Protein 5U5C (pdb70)

Solvent-accessible surface area: 10759 Å² total; per-residue (Å²): 119,47,40,64,6,50,106,69,0,37,66,4,72,64,0,41,71,3,46,114,43,2,38,66,58,102,196,102,58,76,34,0,95,124,27,4,67,42,0,88,44,8,64,36,1,98,135,26,10,58,52,37,117,177,122,56,53,50,5,61,118,55,0,40,65,3,72,71,0,40,61,4,52,116,51,0,30,67,50,85,174,106,49,68,28,0,99,115,29,7,68,43,0,111,42,7,70,39,0,96,108,36,10,65,19,44,139,161,114,145,67,52,26,135,116,72,91,56,52,15,146,61,87,52,61,17,129,112,58,92,43,75,63,169,184,183,74,72,49,69,106,127,109,18,74,61,68,80,128,10,63,58,70,94,124,117,17,58,68,101,138,164

Radius of gyration: 19.48 Å; Cα contacts (8 Å, |Δi|>4): 99; chains: 6; bounding box: 34×37×58 Å

Structure (mmCIF, N/CA/C/O backbone):
data_5U5C
#
_entry.id   5U5C
#
_cell.length_a   114.297
_cell.length_b   38.642
_cell.length_c   44.198
_cell.angle_alpha   90.00
_cell.angle_beta   90.00
_cell.angle_gamma   90.00
#
_symmetry.space_group_name_H-M   'P 21 21 2'
#
loop_
_entity.id
_entity.type
_entity.pdbx_description
1 polymer 'Designed tetrameric coiled coil peptide with one terpyridine side chain'
2 non-polymer 'COPPER (II) ION'
3 non-polymer HEXANE-1,6-DIOL
4 water water
#
loop_
_atom_site.group_PDB
_atom_site.id
_atom_site.type_symbol
_atom_site.label_atom_id
_atom_site.label_alt_id
_atom_site.label_comp_id
_atom_site.label_asym_id
_atom_site.label_entity_id
_atom_site.label_seq_id
_atom_site.pdbx_PDB_ins_code
_atom_site.Cartn_x
_atom_site.Cartn_y
_atom_site.Cartn_z
_atom_site.occupancy
_atom_site.B_iso_or_equiv
_atom_site.auth_seq_id
_atom_site.auth_comp_id
_atom_site.auth_asym_id
_atom_site.auth_atom_id
_atom_site.pdbx_PDB_model_num
ATOM 4 N N . GLU A 1 2 ? 126.906 36.540 -13.266 1.00 37.42 1 GLU A N 1
ATOM 5 C CA . GLU A 1 2 ? 127.713 35.997 -12.178 1.00 37.35 1 GLU A CA 1
ATOM 6 C C . GLU A 1 2 ? 128.188 37.093 -11.233 1.00 36.46 1 GLU A C 1
ATOM 7 O O . GLU A 1 2 ? 128.120 36.941 -10.014 1.00 34.73 1 GLU A O 1
ATOM 13 N N . LEU A 1 3 ? 128.676 38.198 -11.803 1.00 35.88 2 LEU A N 1
ATOM 14 C CA . LEU A 1 3 ? 129.126 39.312 -10.975 1.00 35.87 2 LEU A CA 1
ATOM 15 C C . LEU A 1 3 ? 127.968 39.909 -10.188 1.00 36.59 2 LEU A C 1
ATOM 16 O O . LEU A 1 3 ? 128.132 40.300 -9.026 1.00 35.99 2 LEU A O 1
ATOM 21 N N . ALA A 1 4 ? 126.786 39.987 -10.806 1.00 34.74 3 ALA A N 1
ATOM 22 C CA . ALA A 1 4 ? 125.616 40.485 -10.092 1.00 40.06 3 ALA A CA 1
ATOM 23 C C . ALA A 1 4 ? 125.222 39.545 -8.961 1.00 40.14 3 ALA A C 1
ATOM 24 O O . ALA A 1 4 ? 124.796 39.997 -7.892 1.00 34.82 3 ALA A O 1
ATOM 26 N N . ALA A 1 5 ? 125.366 38.233 -9.172 1.00 37.07 4 ALA A N 1
ATOM 27 C CA . ALA A 1 5 ? 125.058 37.279 -8.111 1.00 38.60 4 ALA A CA 1
ATOM 28 C C . ALA A 1 5 ? 126.078 37.365 -6.983 1.00 37.71 4 ALA A C 1
ATOM 29 O O . ALA A 1 5 ? 125.724 37.224 -5.807 1.00 36.72 4 ALA A O 1
ATOM 31 N N . ILE A 1 6 ? 127.350 37.586 -7.324 1.00 36.82 5 ILE A N 1
ATOM 32 C CA . ILE A 1 6 ? 128.374 37.774 -6.301 1.00 32.44 5 ILE A CA 1
ATOM 33 C C . ILE A 1 6 ? 128.082 39.032 -5.494 1.00 36.64 5 ILE A C 1
ATOM 34 O O . ILE A 1 6 ? 128.306 39.078 -4.277 1.00 30.75 5 ILE A O 1
ATOM 39 N N . LYS A 1 7 ? 127.559 40.067 -6.157 1.00 35.56 6 LYS A N 1
ATOM 40 C CA . LYS A 1 7 ? 127.229 41.310 -5.467 1.00 38.01 6 LYS A CA 1
ATOM 41 C C . LYS A 1 7 ? 126.144 41.095 -4.420 1.00 35.02 6 LYS A C 1
ATOM 42 O O . LYS A 1 7 ? 126.244 41.611 -3.300 1.00 34.57 6 LYS A O 1
ATOM 48 N N . GLU A 1 8 ? 125.096 40.338 -4.763 1.00 37.23 7 GLU A N 1
ATOM 49 C CA A GLU A 1 8 ? 124.032 40.080 -3.798 0.40 40.20 7 GLU A CA 1
ATOM 50 C CA B GLU A 1 8 ? 124.132 40.080 -3.798 0.60 40.02 7 GLU A CA 1
ATOM 51 C C . GLU A 1 8 ? 124.559 39.313 -2.592 1.00 36.83 7 GLU A C 1
ATOM 52 O O . GLU A 1 8 ? 124.156 39.578 -1.453 1.00 37.01 7 GLU A O 1
ATOM 63 N N . GLU A 1 9 ? 125.464 38.359 -2.822 1.00 35.45 8 GLU A N 1
ATOM 64 C CA . GLU A 1 9 ? 126.003 37.574 -1.717 1.00 37.33 8 GLU A CA 1
ATOM 65 C C . GLU A 1 9 ? 126.913 38.417 -0.833 1.00 34.53 8 GLU A C 1
ATOM 66 O O . GLU A 1 9 ? 126.914 38.260 0.393 1.00 32.15 8 GLU A O 1
ATOM 72 N N . LEU A 1 10 ? 127.695 39.316 -1.435 1.00 30.65 9 LEU A N 1
ATOM 73 C CA . LEU A 1 10 ? 128.514 40.227 -0.641 1.00 32.92 9 LEU A CA 1
ATOM 74 C C . LEU A 1 10 ? 127.647 41.187 0.164 1.00 32.60 9 LEU A C 1
ATOM 75 O O . LEU A 1 10 ? 127.973 41.514 1.311 1.00 32.38 9 LEU A O 1
ATOM 80 N N . ALA A 1 11 ? 126.539 41.649 -0.421 1.00 31.67 10 ALA A N 1
ATOM 81 C CA . ALA A 1 11 ? 125.630 42.528 0.307 1.00 33.11 10 ALA A CA 1
ATOM 82 C C . ALA A 1 11 ? 125.011 41.811 1.500 1.00 34.99 10 ALA A C 1
ATOM 83 O O . ALA A 1 11 ? 124.797 42.417 2.556 1.00 28.38 10 ALA A O 1
ATOM 85 N N . ALA A 1 12 ? 124.716 40.517 1.351 1.00 33.37 11 ALA A N 1
ATOM 86 C CA . ALA A 1 12 ? 124.194 39.748 2.476 1.00 31.51 11 ALA A CA 1
ATOM 87 C C . ALA A 1 12 ? 125.265 39.540 3.540 1.00 33.28 11 ALA A C 1
ATOM 88 O O . ALA A 1 12 ? 124.973 39.583 4.741 1.00 31.83 11 ALA A O 1
ATOM 90 N N . ILE A 1 13 ? 126.509 39.307 3.116 1.00 33.40 12 ILE A N 1
ATOM 91 C CA . ILE A 1 13 ? 127.613 39.175 4.063 1.00 32.75 12 ILE A CA 1
ATOM 92 C C . ILE A 1 13 ? 127.817 40.482 4.821 1.00 33.56 12 ILE A C 1
ATOM 93 O O . ILE A 1 13 ? 128.106 40.483 6.024 1.00 29.52 12 ILE A O 1
ATOM 98 N N . LYS A 1 14 ? 127.662 41.609 4.132 1.00 31.37 13 LYS A N 1
ATOM 99 C CA . LYS A 1 14 ? 127.777 42.925 4.752 1.00 32.46 13 LYS A CA 1
ATOM 100 C C . LYS A 1 14 ? 126.732 43.109 5.846 1.00 33.04 13 LYS A C 1
ATOM 101 O O . LYS A 1 14 ? 127.040 43.579 6.941 1.00 33.08 13 LYS A O 1
ATOM 134 N N . GLU A 1 16 ? 125.268 40.761 7.362 1.00 32.03 15 GLU A N 1
ATOM 135 C CA . GLU A 1 16 ? 125.585 39.766 8.377 1.00 37.97 15 GLU A CA 1
ATOM 136 C C . GLU A 1 16 ? 126.567 40.351 9.385 1.00 35.41 15 GLU A C 1
ATOM 137 O O . GLU A 1 16 ? 126.406 40.193 10.595 1.00 35.34 15 GLU A O 1
ATOM 143 N N . LEU A 1 17 ? 127.589 41.035 8.866 1.00 32.95 16 LEU A N 1
ATOM 144 C CA . LEU A 1 17 ? 128.582 41.665 9.729 1.00 34.45 16 LEU A CA 1
ATOM 145 C C . LEU A 1 17 ? 127.990 42.823 10.519 1.00 36.62 16 LEU A C 1
ATOM 146 O O . LEU A 1 17 ? 128.391 43.058 11.664 1.00 32.12 16 LEU A O 1
ATOM 151 N N . ALA A 1 18 ? 127.046 43.559 9.926 1.00 35.13 17 ALA A N 1
ATOM 152 C CA . ALA A 1 18 ? 126.404 44.656 10.642 1.00 38.50 17 ALA A CA 1
ATOM 153 C C . ALA A 1 18 ? 125.626 44.146 11.848 1.00 38.44 17 ALA A C 1
ATOM 154 O O . ALA A 1 18 ? 125.658 44.759 12.921 1.00 37.83 17 ALA A O 1
ATOM 156 N N . ALA A 1 19 ? 124.924 43.021 11.693 1.00 33.81 18 ALA A N 1
ATOM 157 C CA . ALA A 1 19 ? 124.206 42.440 12.823 1.00 38.61 18 ALA A CA 1
ATOM 158 C C . ALA A 1 19 ? 125.173 41.899 13.869 1.00 38.09 18 ALA A C 1
ATOM 159 O O . ALA A 1 19 ? 124.916 42.002 15.074 1.00 40.06 18 ALA A O 1
ATOM 161 N N . ILE A 1 20 ? 126.289 41.315 13.424 1.00 34.66 19 ILE A N 1
ATOM 162 C CA . ILE A 1 20 ? 127.299 40.817 14.354 1.00 35.95 19 ILE A CA 1
ATOM 163 C C . ILE A 1 20 ? 127.896 41.966 15.156 1.00 39.54 19 ILE A C 1
ATOM 164 O O . ILE A 1 20 ? 128.115 41.852 16.369 1.00 38.32 19 ILE A O 1
ATOM 169 N N . LYS A 1 21 ? 128.159 43.095 14.494 1.00 36.15 20 LYS A N 1
ATOM 170 C CA . LYS A 1 21 ? 128.728 44.246 15.187 1.00 39.15 20 LYS A CA 1
ATOM 171 C C . LYS A 1 21 ? 127.770 44.787 16.240 1.00 40.47 20 LYS A C 1
ATOM 172 O O . LYS A 1 21 ? 128.180 45.090 17.367 1.00 40.16 20 LYS A O 1
ATOM 178 N N . GLN A 1 22 ? 126.486 44.912 15.893 1.00 39.81 21 GLN A N 1
ATOM 179 C CA . GLN A 1 22 ? 125.522 45.464 16.838 1.00 41.20 21 GLN A CA 1
ATOM 180 C C . GLN A 1 22 ? 125.310 44.539 18.028 1.00 42.85 21 GLN A C 1
ATOM 181 O O . GLN A 1 22 ? 125.033 45.011 19.136 1.00 38.89 21 GLN A O 1
ATOM 187 N N . GLU A 1 23 ? 125.440 43.225 17.825 1.00 39.96 22 GLU A N 1
ATOM 188 C CA . GLU A 1 23 ? 125.279 42.295 18.937 1.00 43.54 22 GLU A CA 1
ATOM 189 C C . GLU A 1 23 ? 126.444 42.398 19.915 1.00 41.34 22 GLU A C 1
ATOM 190 O O . GLU A 1 23 ? 126.239 42.381 21.134 1.00 42.08 22 GLU A O 1
ATOM 196 N N . LEU A 1 24 ? 127.672 42.507 19.400 1.00 40.00 23 LEU A N 1
ATOM 197 C CA . LEU A 1 24 ? 128.824 42.702 20.276 1.00 42.09 23 LEU A CA 1
ATOM 198 C C . LEU A 1 24 ? 128.699 43.991 21.076 1.00 42.43 23 LEU A C 1
ATOM 199 O O . LEU A 1 24 ? 129.093 44.044 22.247 1.00 42.48 23 LEU A O 1
ATOM 204 N N . ALA A 1 25 ? 128.158 45.043 20.459 1.00 40.33 24 ALA A N 1
ATOM 205 C CA . ALA A 1 25 ? 127.933 46.286 21.187 1.00 43.27 24 ALA A CA 1
ATOM 206 C C . ALA A 1 25 ? 126.897 46.102 22.288 1.00 41.99 24 ALA A C 1
ATOM 207 O O . ALA A 1 25 ? 127.052 46.636 23.391 1.00 42.33 24 ALA A O 1
ATOM 209 N N . ALA A 1 26 ? 125.838 45.337 22.011 1.00 40.02 25 ALA A N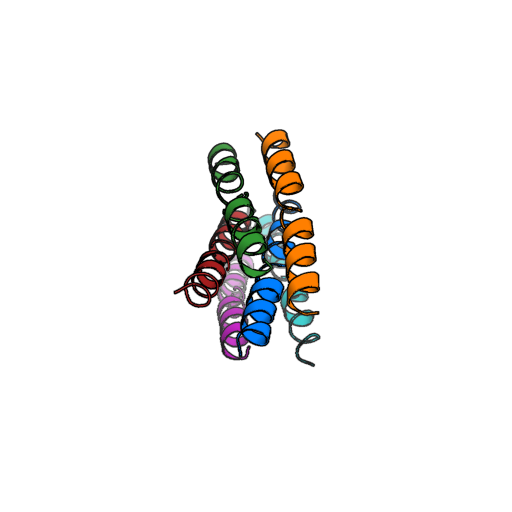 1
ATOM 210 C CA . ALA A 1 26 ? 124.815 45.100 23.023 1.00 41.54 25 ALA A CA 1
ATOM 211 C C . ALA A 1 26 ? 125.341 44.232 24.160 1.00 42.83 25 ALA A C 1
ATOM 212 O O . ALA A 1 26 ? 125.011 44.467 25.329 1.00 38.09 25 ALA A O 1
ATOM 214 N N . ILE A 1 27 ? 126.160 43.228 23.839 1.00 42.28 26 ILE A N 1
ATOM 215 C CA . ILE A 1 27 ? 126.728 42.375 24.878 1.00 42.77 26 ILE A CA 1
ATOM 216 C C . ILE A 1 27 ? 127.667 43.168 25.771 1.00 41.56 26 ILE A C 1
ATOM 217 O O . ILE A 1 27 ? 127.637 43.038 27.001 1.00 41.69 26 ILE A O 1
ATOM 222 N N . LYS A 1 28 ? 128.525 43.991 25.171 1.00 42.62 27 LYS A N 1
ATOM 223 C CA . LYS A 1 28 ? 129.494 44.747 25.955 1.00 45.23 27 LYS A CA 1
ATOM 224 C C . LYS A 1 28 ? 128.810 45.777 26.847 1.00 44.21 27 LYS A C 1
ATOM 225 O O . LYS A 1 28 ? 129.192 45.953 28.010 1.00 45.12 27 LYS A O 1
ATOM 231 N N . GLN A 1 29 ? 127.820 46.49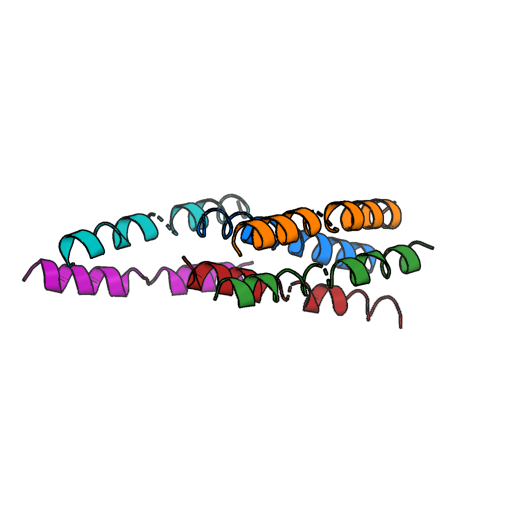2 26.314 1.00 44.64 28 GLN A N 1
ATOM 232 C CA A GLN A 1 29 ? 127.091 47.491 27.093 0.54 44.83 28 GLN A CA 1
ATOM 233 C CA B GLN A 1 29 ? 127.093 47.488 27.097 0.46 45.06 28 GLN A CA 1
ATOM 234 C C . GLN A 1 29 ? 126.264 46.820 28.186 1.00 45.34 28 GLN A C 1
ATOM 235 O O . GLN A 1 29 ? 126.100 47.365 29.278 1.00 45.88 28 GLN A O 1
ATOM 250 N N . GLU B 1 2 ? 139.261 31.666 -12.053 1.00 50.28 1 GLU B N 1
ATOM 251 C CA . GLU B 1 2 ? 139.160 32.714 -11.045 1.00 48.68 1 GLU B CA 1
ATOM 252 C C . GLU B 1 2 ? 137.755 32.775 -10.455 1.00 44.06 1 GLU B C 1
ATOM 253 O O . GLU B 1 2 ? 137.585 33.009 -9.259 1.00 43.61 1 GLU B O 1
ATOM 259 N N . LEU B 1 3 ? 136.750 32.561 -11.307 1.00 44.11 2 LEU B N 1
ATOM 260 C CA . LEU B 1 3 ? 135.365 32.631 -10.850 1.00 42.35 2 LEU B CA 1
ATOM 261 C C . LEU B 1 3 ? 135.046 31.507 -9.873 1.00 42.16 2 LEU B C 1
ATOM 262 O O . LEU B 1 3 ? 134.361 31.729 -8.867 1.00 39.42 2 LEU B O 1
ATOM 267 N N . ALA B 1 4 ? 135.530 30.294 -10.150 1.00 40.47 3 ALA B N 1
ATOM 268 C CA . ALA B 1 4 ? 135.286 29.178 -9.242 1.00 39.94 3 ALA B CA 1
ATOM 269 C C . ALA B 1 4 ? 136.013 29.376 -7.918 1.00 38.89 3 ALA B C 1
ATOM 270 O O . ALA B 1 4 ? 135.485 29.030 -6.855 1.00 34.72 3 ALA B O 1
ATOM 272 N N . ALA B 1 5 ? 137.226 29.934 -7.962 1.00 39.68 4 ALA B N 1
ATOM 273 C CA . ALA B 1 5 ? 137.961 30.197 -6.730 1.00 37.37 4 ALA B CA 1
ATOM 274 C C . ALA B 1 5 ? 137.312 31.308 -5.917 1.00 37.46 4 ALA B C 1
ATOM 275 O O . ALA B 1 5 ? 137.391 31.297 -4.683 1.00 37.30 4 ALA B O 1
ATOM 277 N N . ILE B 1 6 ? 136.671 32.270 -6.583 1.00 36.34 5 ILE B N 1
ATOM 278 C CA . ILE B 1 6 ? 135.950 33.316 -5.866 1.00 34.75 5 ILE B CA 1
ATOM 279 C C . ILE B 1 6 ? 134.770 32.725 -5.106 1.00 36.24 5 ILE B C 1
ATOM 280 O O . ILE B 1 6 ? 134.542 33.051 -3.934 1.00 31.20 5 ILE B O 1
ATOM 285 N N . LYS B 1 7 ? 134.007 31.840 -5.754 1.00 32.48 6 LYS B N 1
ATOM 286 C CA . LYS B 1 7 ? 132.895 31.184 -5.074 1.00 36.59 6 LYS B CA 1
ATOM 287 C C . LYS B 1 7 ? 133.381 30.285 -3.945 1.00 35.44 6 LYS B C 1
ATOM 288 O O . LYS B 1 7 ? 132.675 30.114 -2.945 1.00 35.53 6 LYS B O 1
ATOM 294 N N . GLU B 1 8 ? 134.577 29.706 -4.084 1.00 34.54 7 GLU B N 1
ATOM 295 C CA . GLU B 1 8 ? 135.158 28.935 -2.990 1.00 38.64 7 GLU B CA 1
ATOM 296 C C . GLU B 1 8 ? 135.467 29.827 -1.795 1.00 37.72 7 GLU B C 1
ATOM 297 O O . GLU B 1 8 ? 135.233 29.441 -0.644 1.00 34.15 7 GLU B O 1
ATOM 303 N N . GLU B 1 9 ? 135.998 31.027 -2.049 1.00 34.48 8 GLU B N 1
ATOM 304 C CA . GLU B 1 9 ? 136.276 31.956 -0.960 1.00 34.89 8 GLU B CA 1
ATOM 305 C C . GLU B 1 9 ? 134.987 32.451 -0.317 1.00 33.55 8 GLU B C 1
ATOM 306 O O . GLU B 1 9 ? 134.941 32.680 0.896 1.00 33.57 8 GLU B O 1
ATOM 312 N N . LEU B 1 10 ? 133.930 32.623 -1.115 1.00 31.77 9 LEU B N 1
ATOM 313 C CA . LEU B 1 10 ? 132.646 33.037 -0.560 1.00 32.77 9 LEU B CA 1
ATOM 314 C C . LEU B 1 10 ? 132.084 31.970 0.370 1.00 32.99 9 LEU B C 1
ATOM 315 O O . LEU B 1 10 ? 131.675 32.268 1.497 1.00 34.31 9 LEU B O 1
ATOM 320 N N . ALA B 1 11 ? 132.066 30.713 -0.084 1.00 31.86 10 ALA B N 1
ATOM 321 C CA . ALA B 1 11 ? 131.525 29.633 0.738 1.00 32.76 10 ALA B CA 1
ATOM 322 C C . ALA B 1 11 ? 132.286 29.500 2.051 1.00 35.38 10 ALA B C 1
ATOM 323 O O . ALA B 1 11 ? 131.695 29.183 3.090 1.00 35.31 10 ALA B O 1
ATOM 325 N N . ALA B 1 12 ? 133.598 29.741 2.026 1.00 34.28 11 ALA B N 1
ATOM 326 C CA . ALA B 1 12 ? 134.374 29.708 3.260 1.00 32.81 11 ALA B CA 1
ATOM 327 C C . ALA B 1 12 ? 134.036 30.885 4.165 1.00 32.37 11 ALA B C 1
ATOM 328 O O . ALA B 1 12 ? 134.163 30.780 5.390 1.00 30.33 11 ALA B O 1
ATOM 330 N N . ILE B 1 13 ? 133.606 32.008 3.585 1.00 32.97 12 ILE B N 1
ATOM 331 C CA . ILE B 1 13 ? 133.184 33.148 4.392 1.00 32.57 12 ILE B CA 1
ATOM 332 C C . ILE B 1 13 ? 131.878 32.837 5.111 1.00 30.03 12 ILE B C 1
ATOM 333 O O . ILE B 1 13 ? 131.694 33.205 6.278 1.00 31.44 12 ILE B O 1
ATOM 338 N N . LYS B 1 14 ? 130.959 32.149 4.438 1.00 33.92 13 LYS B N 1
ATOM 339 C CA . LYS B 1 14 ? 129.700 31.729 5.049 1.00 35.20 13 LYS B CA 1
ATOM 340 C C . LYS B 1 14 ? 129.954 30.824 6.250 1.00 32.20 13 LYS B C 1
ATOM 341 O O . LYS B 1 14 ? 129.253 30.903 7.258 1.00 32.26 13 LYS B O 1
ATOM 374 N N . GLU B 1 16 ? 132.680 30.762 8.213 1.00 32.13 15 GLU B N 1
ATOM 375 C CA . GLU B 1 16 ? 133.209 31.572 9.302 1.00 34.18 15 GLU B CA 1
ATOM 376 C C . GLU B 1 16 ? 132.102 32.408 9.933 1.00 31.61 15 GLU B C 1
ATOM 377 O O . GLU B 1 16 ? 132.050 32.563 11.152 1.00 32.43 15 GLU B O 1
ATOM 383 N N . LEU B 1 17 ? 131.214 32.945 9.091 1.00 30.19 16 LEU B N 1
ATOM 384 C CA . LEU B 1 17 ? 130.094 33.729 9.603 1.00 30.06 16 LEU B CA 1
ATOM 385 C C . LEU B 1 17 ? 129.170 32.877 10.464 1.00 34.34 16 LEU B C 1
ATOM 386 O O . LEU B 1 17 ? 128.706 33.323 11.520 1.00 31.67 16 LEU B O 1
ATOM 391 N N . ALA B 1 18 ? 128.888 31.646 10.027 1.00 30.63 17 ALA B N 1
ATOM 392 C CA . ALA B 1 18 ? 128.047 30.758 10.822 1.00 32.81 17 ALA B CA 1
ATOM 393 C C . ALA B 1 18 ? 128.727 30.381 12.131 1.00 34.37 17 ALA B C 1
ATOM 394 O O . ALA B 1 18 ? 128.067 30.259 13.169 1.00 33.77 17 ALA B O 1
ATOM 396 N N . ALA B 1 19 ? 130.049 30.195 12.103 1.00 28.90 18 ALA B N 1
ATOM 397 C CA . ALA B 1 19 ? 130.775 29.890 13.330 1.00 35.80 18 ALA B CA 1
ATOM 398 C C . ALA B 1 19 ? 130.851 31.099 14.252 1.00 35.02 18 ALA B C 1
ATOM 399 O O . ALA B 1 19 ? 130.852 30.942 15.479 1.00 37.22 18 ALA B O 1
ATOM 401 N N . ILE B 1 20 ? 130.914 32.307 13.688 1.00 32.24 19 ILE B N 1
ATOM 402 C CA . ILE B 1 20 ? 130.967 33.509 14.513 1.00 32.41 19 ILE B CA 1
ATOM 403 C C . ILE B 1 20 ? 129.647 33.715 15.246 1.00 34.29 19 ILE B C 1
ATOM 404 O O . ILE B 1 20 ? 129.630 34.039 16.440 1.00 37.01 19 ILE B O 1
ATOM 409 N N . LYS B 1 21 ? 128.522 33.522 14.552 1.00 29.29 20 LYS B N 1
ATOM 410 C CA . LYS B 1 21 ? 127.226 33.653 15.210 1.00 37.04 20 LYS B CA 1
ATOM 411 C C . LYS B 1 21 ? 127.023 32.579 16.270 1.00 36.68 20 LYS B C 1
ATOM 412 O O . LYS B 1 21 ? 126.340 32.822 17.272 1.00 32.45 20 LYS B O 1
ATOM 418 N N . GLN B 1 22 ? 127.598 31.391 16.071 1.00 35.36 21 GLN B N 1
ATOM 419 C CA . GLN B 1 22 ? 127.521 30.359 17.099 1.00 37.56 21 GLN B CA 1
ATOM 420 C C . GLN B 1 22 ? 128.306 30.766 18.339 1.00 37.32 21 GLN B C 1
ATOM 421 O O . GLN B 1 22 ? 127.894 30.470 19.467 1.00 41.29 21 GLN B O 1
ATOM 427 N N . GLU B 1 23 ? 129.436 31.452 18.151 1.00 36.14 22 GLU B N 1
ATOM 428 C CA . GLU B 1 23 ? 130.173 31.988 19.291 1.00 38.32 22 GLU B CA 1
ATOM 429 C C . GLU B 1 23 ? 129.403 33.120 19.958 1.00 36.31 22 GLU B C 1
ATOM 430 O O . GLU B 1 23 ? 129.412 33.244 21.188 1.00 37.01 22 GLU B O 1
ATOM 436 N N . LEU B 1 24 ? 128.729 33.956 19.163 1.00 35.39 23 LEU B N 1
ATOM 437 C CA . LEU B 1 24 ? 127.980 35.077 19.724 1.00 35.78 23 LEU B CA 1
ATOM 438 C C . LEU B 1 24 ? 126.799 34.598 20.557 1.00 36.89 23 LEU B C 1
ATOM 439 O O . LEU B 1 24 ? 126.511 35.165 21.618 1.00 35.10 23 LEU B O 1
ATOM 444 N N . ALA B 1 25 ? 126.096 33.564 20.088 1.00 36.21 24 ALA B N 1
ATOM 445 C CA . ALA B 1 25 ? 124.950 33.053 20.831 1.00 36.90 24 ALA B CA 1
ATOM 446 C C . ALA B 1 25 ? 125.375 32.493 22.183 1.00 37.32 24 ALA B C 1
ATOM 447 O O . ALA B 1 25 ? 124.667 32.658 23.182 1.00 39.28 24 ALA B O 1
ATOM 449 N N . ALA B 1 26 ? 126.533 31.833 22.233 1.00 36.29 25 ALA B N 1
ATOM 450 C CA . ALA B 1 26 ? 127.016 31.291 23.499 1.00 38.24 25 ALA B CA 1
ATOM 451 C C . ALA B 1 26 ? 127.455 32.402 24.445 1.00 38.95 25 ALA B C 1
ATOM 452 O O . ALA B 1 26 ? 127.258 32.302 25.661 1.00 39.86 25 ALA B O 1
ATOM 454 N N . ILE B 1 27 ? 128.052 33.468 23.907 1.00 35.42 26 ILE B N 1
ATOM 455 C CA . ILE B 1 27 ? 128.454 34.594 24.745 1.00 40.22 26 ILE B CA 1
ATOM 456 C C . ILE B 1 27 ? 127.229 35.343 25.255 1.00 39.08 26 ILE B C 1
ATOM 457 O O . ILE B 1 27 ? 127.176 35.755 26.420 1.00 37.39 26 ILE B O 1
ATOM 462 N N . LYS B 1 28 ? 126.224 35.526 24.394 1.00 40.74 27 LYS B N 1
ATOM 463 C CA . LYS B 1 28 ? 125.014 36.233 24.800 1.00 42.14 27 LYS B CA 1
ATOM 464 C C . LYS B 1 28 ? 124.268 35.486 25.898 1.00 42.65 27 LYS B C 1
ATOM 465 O O . LYS B 1 28 ? 123.600 36.109 26.731 1.00 43.04 27 LYS B O 1
ATOM 471 N N . GLN B 1 29 ? 124.379 34.163 25.925 1.00 42.88 28 GLN B N 1
ATOM 472 C CA . GLN B 1 29 ? 123.672 33.353 26.907 1.00 45.69 28 GLN B CA 1
ATOM 473 C C . GLN B 1 29 ? 124.543 33.045 28.119 1.00 45.36 28 GLN B C 1
ATOM 474 O O . GLN B 1 29 ? 124.037 32.673 29.177 1.00 45.38 28 GLN B O 1
ATOM 484 N N . GLU C 1 2 ? 141.275 41.733 -12.449 1.00 43.37 1 GLU C N 1
ATOM 485 C CA . GLU C 1 2 ? 140.268 42.219 -11.511 1.00 45.03 1 GLU C CA 1
ATOM 486 C C . GLU C 1 2 ? 139.700 41.082 -10.666 1.00 42.60 1 GLU C C 1
ATOM 487 O O . GLU C 1 2 ? 139.571 41.210 -9.449 1.00 40.54 1 GLU C O 1
ATOM 493 N N . LEU C 1 3 ? 139.360 39.970 -11.322 1.00 41.41 2 LEU C N 1
ATOM 494 C CA . LEU C 1 3 ? 138.832 38.817 -10.597 1.00 41.72 2 LEU C CA 1
ATOM 495 C C . LEU C 1 3 ? 139.876 38.227 -9.657 1.00 41.13 2 LEU C C 1
ATOM 496 O O . LEU C 1 3 ? 139.543 37.786 -8.551 1.00 38.54 2 LEU C O 1
ATOM 501 N N . ALA C 1 4 ? 141.142 38.203 -10.082 1.00 41.44 3 ALA C N 1
ATOM 502 C CA . ALA C 1 4 ? 142.199 37.694 -9.214 1.00 40.09 3 ALA C CA 1
ATOM 503 C C . ALA C 1 4 ? 142.381 38.579 -7.988 1.00 42.28 3 ALA C C 1
ATOM 504 O O . ALA C 1 4 ? 142.655 38.079 -6.890 1.00 40.46 3 ALA C O 1
ATOM 506 N N . ALA C 1 5 ? 142.230 39.895 -8.151 1.00 39.14 4 ALA C N 1
ATOM 507 C CA . ALA C 1 5 ? 142.335 40.794 -7.007 1.00 40.95 4 ALA C CA 1
ATOM 508 C C . ALA C 1 5 ? 141.148 40.626 -6.067 1.00 40.37 4 ALA C C 1
ATOM 509 O O . ALA C 1 5 ? 141.302 40.709 -4.843 1.00 33.99 4 ALA C O 1
ATOM 511 N N . ILE C 1 6 ? 139.956 40.393 -6.621 1.00 40.34 5 ILE C N 1
ATOM 512 C CA . ILE C 1 6 ? 138.778 40.155 -5.791 1.00 37.78 5 ILE C CA 1
ATOM 513 C C . ILE C 1 6 ? 138.951 38.883 -4.970 1.00 38.30 5 ILE C C 1
ATOM 514 O O . ILE C 1 6 ? 138.541 38.819 -3.804 1.00 34.91 5 ILE C O 1
ATOM 519 N N . LYS C 1 7 ? 139.566 37.854 -5.560 1.00 36.58 6 LYS C N 1
ATOM 520 C CA . LYS C 1 7 ? 139.830 36.629 -4.810 1.00 38.28 6 LYS C CA 1
ATOM 521 C C . LYS C 1 7 ? 140.764 36.896 -3.637 1.00 36.26 6 LYS C C 1
ATOM 522 O O . LYS C 1 7 ? 140.582 36.336 -2.550 1.00 35.23 6 LYS C O 1
ATOM 528 N N . GLU C 1 8 ? 141.771 37.749 -3.840 1.00 36.89 7 GLU C N 1
ATOM 529 C CA . GLU C 1 8 ? 142.651 38.134 -2.741 1.00 38.89 7 GLU C CA 1
ATOM 530 C C . GLU C 1 8 ? 141.878 38.861 -1.650 1.00 36.08 7 GLU C C 1
ATOM 531 O O . GLU C 1 8 ? 142.088 38.613 -0.457 1.00 33.95 7 GLU C O 1
ATOM 537 N N . GLU C 1 9 ? 140.985 39.772 -2.044 1.00 33.31 8 GLU C N 1
ATOM 538 C CA A GLU C 1 9 ? 140.181 40.506 -1.069 0.53 36.36 8 GLU C CA 1
ATOM 539 C CA B GLU C 1 9 ? 140.202 40.501 -1.055 0.47 36.37 8 GLU C CA 1
ATOM 540 C C . GLU C 1 9 ? 139.290 39.564 -0.275 1.00 34.34 8 GLU C C 1
ATOM 541 O O . GLU C 1 9 ? 139.152 39.702 0.948 1.00 33.98 8 GLU C O 1
ATOM 552 N N . LEU C 1 10 ? 138.669 38.596 -0.952 1.00 31.57 9 LEU C N 1
ATOM 553 C CA . LEU C 1 10 ? 137.809 37.644 -0.259 1.00 32.63 9 LEU C CA 1
ATOM 554 C C . LEU C 1 10 ? 138.622 36.713 0.632 1.00 33.92 9 LEU C C 1
ATOM 555 O O . LEU C 1 10 ? 138.189 36.368 1.737 1.00 33.73 9 LEU C O 1
ATOM 560 N N . ALA C 1 11 ? 139.800 36.292 0.165 1.00 34.25 10 ALA C N 1
ATOM 561 C CA . ALA C 1 11 ? 140.660 35.450 0.989 1.00 34.90 10 ALA C CA 1
ATOM 562 C C . ALA C 1 11 ? 141.137 36.199 2.226 1.00 36.35 10 ALA C C 1
ATOM 563 O O . ALA C 1 11 ? 141.263 35.613 3.307 1.00 33.78 10 ALA C O 1
ATOM 565 N N . ALA C 1 12 ? 141.406 37.500 2.085 1.00 31.44 11 ALA C N 1
ATOM 566 C CA . ALA C 1 12 ? 141.800 38.297 3.241 1.00 34.05 11 ALA C CA 1
ATOM 567 C C . ALA C 1 12 ? 140.631 38.493 4.198 1.00 34.02 11 ALA C C 1
ATOM 568 O O . ALA C 1 12 ? 140.810 38.450 5.420 1.00 33.36 11 ALA C O 1
ATOM 570 N N . ILE C 1 13 ? 139.426 38.706 3.661 1.00 34.18 12 ILE C N 1
ATOM 571 C CA . ILE C 1 13 ? 138.243 38.833 4.509 1.00 32.20 12 ILE C CA 1
ATOM 572 C C . ILE C 1 13 ? 137.990 37.535 5.264 1.00 35.10 12 ILE C C 1
ATOM 573 O O . ILE C 1 13 ? 137.602 37.546 6.439 1.00 33.24 12 ILE C O 1
ATOM 578 N N . LYS C 1 14 ? 138.215 36.401 4.607 1.00 31.69 13 LYS C N 1
ATOM 579 C CA . LYS C 1 14 ? 138.087 35.095 5.243 1.00 33.41 13 LYS C CA 1
ATOM 580 C C . LYS C 1 14 ? 139.028 34.978 6.437 1.00 32.96 13 LYS C C 1
ATOM 581 O O . LYS C 1 14 ? 138.651 34.464 7.490 1.00 32.60 13 LYS C O 1
ATOM 614 N N . GLU C 1 16 ? 140.247 37.469 8.134 1.00 34.34 15 GLU C N 1
ATOM 615 C CA . GLU C 1 16 ? 139.792 38.412 9.148 1.00 36.11 15 GLU C CA 1
ATOM 616 C C . GLU C 1 16 ? 138.705 37.767 9.997 1.00 34.27 15 GLU C C 1
ATOM 617 O O . GLU C 1 16 ? 138.711 37.879 11.222 1.00 32.55 15 GLU C O 1
ATOM 623 N N . LEU C 1 17 ? 137.772 37.085 9.328 1.00 33.34 16 LEU C N 1
ATOM 624 C CA . LEU C 1 17 ? 136.695 36.404 10.040 1.00 32.44 16 LEU C CA 1
ATOM 625 C C . LEU C 1 17 ? 137.229 35.242 10.867 1.00 34.08 16 LEU C C 1
ATOM 626 O O . LEU C 1 17 ? 136.714 34.961 11.956 1.00 34.79 16 LEU C O 1
ATOM 631 N N . ALA C 1 18 ? 138.256 34.553 10.364 1.00 32.50 17 ALA C N 1
ATOM 632 C CA . ALA C 1 18 ? 138.860 33.467 11.129 1.00 35.17 17 ALA C CA 1
ATOM 633 C C . ALA C 1 18 ? 139.497 33.988 12.410 1.00 35.06 17 ALA C C 1
ATOM 634 O O . ALA C 1 18 ? 139.391 33.357 13.467 1.00 31.85 17 ALA C O 1
ATOM 636 N N . ALA C 1 19 ? 140.164 35.143 12.335 1.00 30.36 18 ALA C N 1
ATOM 637 C CA . ALA C 1 19 ? 140.744 35.735 13.535 1.00 34.93 18 ALA C CA 1
ATOM 638 C C . ALA C 1 19 ? 139.660 36.226 14.486 1.00 33.97 18 ALA C C 1
ATOM 639 O O . ALA C 1 19 ? 139.796 36.098 15.708 1.00 34.48 18 ALA C O 1
ATOM 641 N N . ILE C 1 20 ? 138.574 36.784 13.944 1.00 31.69 19 ILE C N 1
ATOM 642 C CA . ILE C 1 20 ? 137.465 37.232 14.782 1.00 33.39 19 ILE C CA 1
ATOM 643 C C . ILE C 1 20 ? 136.837 36.049 15.508 1.00 34.13 19 ILE C C 1
ATOM 644 O O . ILE C 1 20 ? 136.491 36.139 16.693 1.00 30.72 19 ILE C O 1
ATOM 649 N N . LYS C 1 21 ? 136.682 34.920 14.810 1.00 31.77 20 LYS C N 1
ATOM 650 C CA . LYS C 1 21 ? 136.131 33.725 15.440 1.00 34.45 20 LYS C CA 1
ATOM 651 C C . LYS C 1 21 ? 137.000 33.258 16.601 1.00 34.41 20 LYS C C 1
ATOM 652 O O . LYS C 1 21 ? 136.485 32.899 17.666 1.00 34.89 20 LYS C O 1
ATOM 658 N N . GLN C 1 22 ? 138.322 33.255 16.413 1.00 34.36 21 GLN C N 1
ATOM 659 C CA . GLN C 1 22 ? 139.216 32.821 17.482 1.00 38.95 21 GLN C CA 1
ATOM 660 C C . GLN C 1 22 ? 139.194 33.794 18.654 1.00 41.05 21 GLN C C 1
ATOM 661 O O . GLN C 1 22 ? 139.280 33.376 19.814 1.00 38.17 21 GLN C O 1
ATOM 667 N N . GLU C 1 23 ? 139.083 35.095 18.375 1.00 37.22 22 GLU C N 1
ATOM 668 C CA A GLU C 1 23 ? 138.998 36.070 19.457 0.53 40.23 22 GLU C CA 1
ATOM 669 C CA B GLU C 1 23 ? 138.999 36.068 19.459 0.47 40.28 22 GLU C CA 1
ATOM 670 C C . GLU C 1 23 ? 137.695 35.917 20.232 1.00 39.18 22 GLU C C 1
ATOM 671 O O . GLU C 1 23 ? 137.679 36.042 21.462 1.00 38.09 22 GLU C O 1
ATOM 682 N N . LEU C 1 24 ? 136.592 35.645 19.529 1.00 36.17 23 LEU C N 1
ATOM 683 C CA . LEU C 1 24 ? 135.319 35.426 20.209 1.00 37.60 23 LEU C CA 1
ATOM 684 C C . LEU C 1 24 ? 135.365 34.168 21.066 1.00 38.95 23 LEU C C 1
ATOM 685 O O . LEU C 1 24 ? 134.764 34.123 22.146 1.00 38.76 23 LEU C O 1
ATOM 690 N N . ALA C 1 25 ? 136.067 33.134 20.597 1.00 38.62 24 ALA C N 1
ATOM 691 C CA . ALA C 1 25 ? 136.232 31.930 21.404 1.00 40.34 24 ALA C CA 1
ATOM 692 C C . ALA C 1 25 ? 137.023 32.227 22.671 1.00 40.75 24 ALA C C 1
ATOM 693 O O . ALA C 1 25 ? 136.716 31.695 23.744 1.00 41.35 24 ALA C O 1
ATOM 695 N N . ALA C 1 26 ? 138.046 33.080 22.565 1.00 39.69 25 ALA C N 1
ATOM 696 C CA . ALA C 1 26 ? 138.821 33.458 23.742 1.00 42.09 25 ALA C CA 1
ATOM 697 C C . ALA C 1 26 ? 137.986 34.296 24.702 1.00 41.78 25 ALA C C 1
ATOM 698 O O . ALA C 1 26 ? 138.109 34.158 25.925 1.00 42.98 25 ALA C O 1
ATOM 700 N N . ILE C 1 27 ? 137.134 35.173 24.166 1.00 40.96 26 ILE C N 1
ATOM 701 C CA . ILE C 1 27 ? 136.246 35.965 25.012 1.00 40.62 26 ILE C CA 1
ATOM 702 C C . ILE C 1 27 ? 135.249 35.061 25.724 1.00 41.92 26 ILE C C 1
ATOM 703 O O . ILE C 1 27 ? 134.967 35.238 26.915 1.00 43.97 26 ILE C O 1
ATOM 708 N N . LYS C 1 28 ? 134.708 34.071 25.009 1.00 39.45 27 LYS C N 1
ATOM 709 C CA . LYS C 1 28 ? 133.723 33.175 25.607 1.00 43.88 27 LYS C CA 1
ATOM 710 C C . LYS C 1 28 ? 134.318 32.372 26.757 1.00 43.91 27 LYS C C 1
ATOM 711 O O . LYS C 1 28 ? 133.621 32.083 27.736 1.00 43.75 27 LYS C O 1
ATOM 717 N N . GLN C 1 29 ? 135.596 32.016 26.668 1.00 44.72 28 GLN C N 1
ATOM 718 C CA . GLN C 1 29 ? 136.254 31.255 27.727 1.00 48.42 28 GLN C CA 1
ATOM 719 C C . GLN C 1 29 ? 136.676 32.160 28.881 1.00 47.97 28 GLN C C 1
ATOM 720 O O . GLN C 1 29 ? 136.931 31.690 29.990 1.00 48.64 28 GLN C O 1
ATOM 730 N N . GLU D 1 2 ? 129.012 46.096 -13.099 1.00 42.15 1 GLU D N 1
ATOM 731 C CA . GLU D 1 2 ? 128.892 45.055 -12.084 1.00 42.50 1 GLU D CA 1
ATOM 732 C C . GLU D 1 2 ? 130.141 44.999 -11.214 1.00 39.74 1 GLU D C 1
ATOM 733 O O . GLU D 1 2 ? 130.060 44.779 -10.006 1.00 37.52 1 GLU D O 1
ATOM 739 N N . LEU D 1 3 ? 131.299 45.197 -11.848 1.00 41.35 2 LEU D N 1
ATOM 740 C CA . LEU D 1 3 ? 132.564 45.123 -11.126 1.00 40.79 2 LEU D CA 1
ATOM 741 C C . LEU D 1 3 ? 132.687 46.250 -10.108 1.00 41.46 2 LEU D C 1
ATOM 742 O O . LEU D 1 3 ? 133.159 46.030 -8.986 1.00 36.66 2 LEU D O 1
ATOM 747 N N . ALA D 1 4 ? 132.268 47.462 -10.481 1.00 39.25 3 ALA D N 1
ATOM 748 C CA . ALA D 1 4 ? 132.338 48.586 -9.553 1.00 41.45 3 ALA D CA 1
ATOM 749 C C . ALA D 1 4 ? 131.403 48.379 -8.369 1.00 38.23 3 ALA D C 1
ATOM 750 O O . ALA D 1 4 ? 131.726 48.760 -7.238 1.00 39.16 3 ALA D O 1
ATOM 752 N N . ALA D 1 5 ? 130.237 47.774 -8.609 1.00 36.57 4 ALA D N 1
ATOM 753 C CA . ALA D 1 5 ? 129.311 47.499 -7.516 1.00 40.64 4 ALA D CA 1
ATOM 754 C C . ALA D 1 5 ? 129.858 46.439 -6.570 1.00 35.40 4 ALA D C 1
ATOM 755 O O . ALA D 1 5 ? 129.555 46.464 -5.372 1.00 39.86 4 ALA D O 1
ATOM 757 N N . ILE D 1 6 ? 130.658 45.503 -7.084 1.00 32.88 5 ILE D N 1
ATOM 758 C CA . ILE D 1 6 ? 131.279 44.504 -6.221 1.00 33.75 5 ILE D CA 1
ATOM 759 C C . ILE D 1 6 ? 132.334 45.150 -5.332 1.00 34.64 5 ILE D C 1
ATOM 760 O O . ILE D 1 6 ? 132.412 44.865 -4.131 1.00 32.84 5 ILE D O 1
ATOM 765 N N . LYS D 1 7 ? 133.156 46.035 -5.903 1.00 35.27 6 LYS D N 1
ATOM 766 C CA . LYS D 1 7 ? 134.171 46.720 -5.108 1.00 36.30 6 LYS D CA 1
ATOM 767 C C . LYS D 1 7 ? 133.542 47.612 -4.047 1.00 33.48 6 LYS D C 1
ATOM 768 O O . LYS D 1 7 ? 134.141 47.831 -2.987 1.00 35.68 6 LYS D O 1
ATOM 774 N N . GLU D 1 8 ? 132.341 48.132 -4.309 1.00 33.28 7 GLU D N 1
ATOM 775 C CA . GLU D 1 8 ? 131.652 48.943 -3.310 1.00 36.42 7 GLU D CA 1
ATOM 776 C C . GLU D 1 8 ? 131.213 48.100 -2.120 1.00 35.51 7 GLU D C 1
ATOM 777 O O . GLU D 1 8 ? 131.337 48.530 -0.967 1.00 33.05 7 GLU D O 1
ATOM 783 N N . GLU D 1 9 ? 130.681 46.913 -2.387 1.00 35.37 8 GLU D N 1
ATOM 784 C CA . GLU D 1 9 ? 130.302 45.989 -1.322 1.00 32.94 8 GLU D CA 1
ATOM 785 C C . GLU D 1 9 ? 131.502 45.521 -0.501 1.00 33.83 8 GLU D C 1
ATOM 786 O O . GLU D 1 9 ? 131.412 45.389 0.716 1.00 33.21 8 GLU D O 1
ATOM 792 N N . LEU D 1 10 ? 132.617 45.262 -1.175 1.00 32.95 9 LEU D N 1
ATOM 793 C CA . LEU D 1 10 ? 133.849 44.866 -0.499 1.00 33.39 9 LEU D CA 1
ATOM 794 C C . LEU D 1 10 ? 134.361 45.964 0.426 1.00 32.63 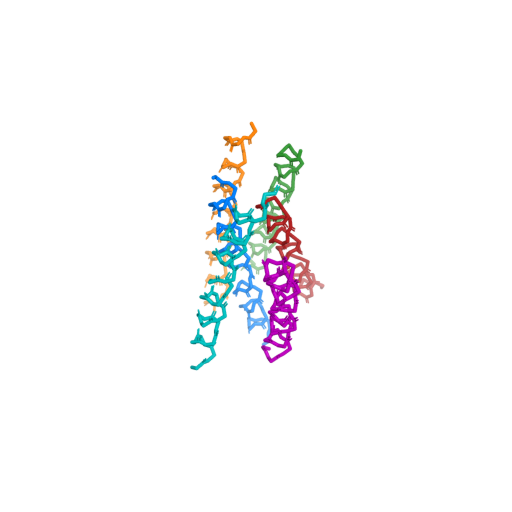9 LEU D C 1
ATOM 795 O O . LEU D 1 10 ? 134.841 45.690 1.522 1.00 28.39 9 LEU D O 1
ATOM 800 N N . ALA D 1 11 ? 134.261 47.207 -0.023 1.00 30.41 10 ALA D N 1
ATOM 801 C CA . ALA D 1 11 ? 134.700 48.334 0.783 1.00 34.21 10 ALA D CA 1
ATOM 802 C C . ALA D 1 11 ? 133.881 48.422 2.062 1.00 34.63 10 ALA D C 1
ATOM 803 O O . ALA D 1 11 ? 134.417 48.701 3.129 1.00 33.74 10 ALA D O 1
ATOM 805 N N . ALA D 1 12 ? 132.580 48.181 1.952 1.00 32.25 11 ALA D N 1
ATOM 806 C CA . ALA D 1 12 ? 131.709 48.267 3.119 1.00 35.31 11 ALA D CA 1
ATOM 807 C C . ALA D 1 12 ? 131.917 47.087 4.058 1.00 31.19 11 ALA D C 1
ATOM 808 O O . ALA D 1 12 ? 131.724 47.221 5.271 1.00 33.43 11 ALA D O 1
ATOM 810 N N . ILE D 1 13 ? 132.302 45.927 3.519 1.00 32.37 12 ILE D N 1
ATOM 811 C CA . ILE D 1 13 ? 132.612 44.780 4.366 1.00 30.82 12 ILE D CA 1
ATOM 812 C C . ILE D 1 13 ? 133.845 45.064 5.215 1.00 29.86 12 ILE D C 1
ATOM 813 O O . ILE D 1 13 ? 133.887 44.729 6.405 1.00 31.52 12 ILE D O 1
ATOM 818 N N . LYS D 1 14 ? 134.859 45.691 4.626 1.00 30.58 13 LYS D N 1
ATOM 819 C CA . LYS D 1 14 ? 136.062 46.079 5.357 1.00 35.57 13 LYS D CA 1
ATOM 820 C C . LYS D 1 14 ? 135.729 47.028 6.501 1.00 33.54 13 LYS D C 1
ATOM 821 O O . LYS D 1 14 ? 136.302 46.932 7.586 1.00 34.99 13 LYS D O 1
ATOM 854 N N . GLU D 1 16 ? 132.880 47.220 8.163 1.00 34.91 15 GLU D N 1
ATOM 855 C CA . GLU D 1 16 ? 132.254 46.417 9.204 1.00 35.41 15 GLU D CA 1
ATOM 856 C C . GLU D 1 16 ? 133.307 45.602 9.944 1.00 33.48 15 GLU D C 1
ATOM 857 O O . GLU D 1 16 ? 133.273 45.502 11.169 1.00 36.90 15 GLU D O 1
ATOM 863 N N . LEU D 1 17 ? 134.246 45.027 9.188 1.00 30.55 16 LEU D N 1
ATOM 864 C CA . LEU D 1 17 ? 135.324 44.260 9.804 1.00 31.33 16 LEU D CA 1
ATOM 865 C C . LEU D 1 17 ? 136.191 45.141 10.693 1.00 34.88 16 LEU D C 1
ATOM 866 O O . LEU D 1 17 ? 136.594 44.728 11.787 1.00 31.98 16 LEU D O 1
ATOM 871 N N . ALA D 1 18 ? 136.491 46.361 10.239 1.00 33.17 17 ALA D N 1
ATOM 872 C CA . ALA D 1 18 ? 137.272 47.280 11.060 1.00 35.57 17 ALA D CA 1
ATOM 873 C C . ALA D 1 18 ? 136.498 47.702 12.302 1.00 36.10 17 ALA D C 1
ATOM 874 O O . ALA D 1 18 ? 137.085 47.889 13.374 1.00 39.14 17 ALA D O 1
ATOM 876 N N . ALA D 1 19 ? 135.177 47.851 12.179 1.00 31.45 18 ALA D N 1
ATOM 877 C CA . ALA D 1 19 ? 134.368 48.224 13.333 1.00 36.81 18 ALA D CA 1
ATOM 878 C C . ALA D 1 19 ? 134.230 47.064 14.311 1.00 38.53 18 ALA D C 1
ATOM 879 O O . ALA D 1 19 ? 134.218 47.271 15.530 1.00 39.67 18 ALA D O 1
ATOM 881 N N . ILE D 1 20 ? 134.119 45.837 13.797 1.00 34.89 19 ILE D N 1
ATOM 882 C CA . ILE D 1 20 ? 134.070 44.669 14.672 1.00 38.60 19 ILE D CA 1
ATOM 883 C C . ILE D 1 20 ? 135.395 44.499 15.404 1.00 39.11 19 ILE D C 1
ATOM 884 O O . ILE D 1 20 ? 135.426 44.136 16.587 1.00 39.34 19 ILE D O 1
ATOM 889 N N . LYS D 1 21 ? 136.510 44.771 14.720 1.00 36.96 20 LYS D N 1
ATOM 890 C CA . LYS D 1 21 ? 137.818 44.674 15.360 1.00 40.63 20 LYS D CA 1
ATOM 891 C C . LYS D 1 21 ? 137.945 45.656 16.517 1.00 44.73 20 LYS D C 1
ATOM 892 O O . LYS D 1 21 ? 138.556 45.338 17.544 1.00 46.22 20 LYS D O 1
ATOM 898 N N . GLN D 1 22 ? 137.381 46.857 16.370 1.00 44.47 21 GLN D N 1
ATOM 899 C CA . GLN D 1 22 ? 137.439 47.830 17.456 1.00 49.85 21 GLN D CA 1
ATOM 900 C C . GLN D 1 22 ? 136.653 47.349 18.669 1.00 49.93 21 GLN D C 1
ATOM 901 O O . GLN D 1 22 ? 137.077 47.557 19.812 1.00 51.98 21 GLN D O 1
ATOM 907 N N . GLU D 1 23 ? 135.510 46.698 18.443 1.00 47.37 22 GLU D N 1
ATOM 908 C CA A GLU D 1 23 ? 134.736 46.160 19.558 0.67 48.30 22 GLU D CA 1
ATOM 909 C CA B GLU D 1 23 ? 134.738 46.164 19.560 0.33 48.37 22 GLU D CA 1
ATOM 910 C C . GLU D 1 23 ? 135.496 45.051 20.273 1.00 49.67 22 GLU D C 1
ATOM 911 O O . GLU D 1 23 ? 135.476 44.973 21.507 1.00 51.58 22 GLU D O 1
ATOM 922 N N . LEU D 1 24 ? 136.172 44.182 19.515 1.00 47.43 23 LEU D N 1
ATOM 923 C CA . LEU D 1 24 ? 136.959 43.120 20.133 1.00 48.07 23 LEU D CA 1
ATOM 924 C C . LEU D 1 24 ? 138.196 43.683 20.821 1.00 52.48 23 LEU D C 1
ATOM 925 O O . LEU D 1 24 ? 138.542 43.262 21.931 1.00 53.66 23 LEU D O 1
ATOM 930 N N . ALA D 1 25 ? 138.868 44.644 20.181 1.00 51.95 24 ALA D N 1
ATOM 931 C CA . ALA D 1 25 ? 140.024 45.289 20.793 1.00 55.48 24 ALA D CA 1
ATOM 932 C C . ALA D 1 25 ? 139.650 46.127 22.014 1.00 59.10 24 ALA D C 1
ATOM 933 O O . ALA D 1 25 ? 140.526 46.427 22.830 1.00 64.14 24 ALA D O 1
ATOM 935 N N . ALA D 1 26 ? 138.378 46.508 22.167 1.00 56.25 25 ALA D N 1
ATOM 936 C CA . ALA D 1 26 ? 137.940 47.270 23.332 1.00 61.15 25 ALA D CA 1
ATOM 937 C C . ALA D 1 26 ? 137.318 46.403 24.418 1.00 63.51 25 ALA D C 1
ATOM 938 O O . ALA D 1 26 ? 137.176 46.866 25.556 1.00 65.40 25 ALA D O 1
ATOM 940 N N . ILE D 1 27 ? 136.920 45.174 24.091 1.00 61.24 26 ILE D N 1
ATOM 941 C CA . ILE D 1 27 ? 136.497 44.232 25.120 1.00 62.72 26 ILE D CA 1
ATOM 942 C C . ILE D 1 27 ? 137.714 43.609 25.789 1.00 64.13 26 ILE D C 1
ATOM 943 O O . ILE D 1 27 ? 137.706 43.338 26.995 1.00 65.57 26 ILE D O 1
ATOM 948 N N . LYS D 1 28 ? 138.760 43.369 25.006 1.00 63.56 27 LYS D N 1
ATOM 949 C CA . LYS D 1 28 ? 139.944 42.692 25.518 1.00 65.46 27 LYS D CA 1
ATOM 950 C C . LYS D 1 28 ? 140.647 43.554 26.554 1.00 71.91 27 LYS D C 1
ATOM 951 O O . LYS D 1 28 ? 140.521 43.319 27.755 1.00 70.61 27 LYS D O 1
ATOM 957 N N . GLN D 1 29 ? 141.380 44.555 26.069 1.00 70.14 28 GLN D N 1
ATOM 958 C CA A GLN D 1 29 ? 142.145 45.471 26.914 0.44 70.20 28 GLN D CA 1
ATOM 959 C CA B GLN D 1 29 ? 142.245 45.471 26.914 0.56 70.19 28 GLN D CA 1
ATOM 960 C C . GLN D 1 29 ? 142.341 44.972 28.345 1.00 71.00 28 GLN D C 1
ATOM 961 O O . GLN D 1 29 ? 142.619 43.795 28.568 1.00 73.57 28 GLN D O 1
ATOM 976 N N . GLU E 1 2 ? 120.741 55.774 10.988 1.00 34.88 1 GLU E N 1
ATOM 977 C CA . GLU E 1 2 ? 119.832 55.312 9.944 1.00 38.74 1 GLU E CA 1
ATOM 978 C C . GLU E 1 2 ? 119.435 56.450 9.011 1.00 36.09 1 GLU E C 1
ATOM 979 O O . GLU E 1 2 ? 119.428 56.287 7.792 1.00 30.77 1 GLU E O 1
ATOM 985 N N . LEU E 1 3 ? 119.098 57.601 9.597 1.00 31.91 2 LEU E N 1
ATOM 986 C CA . LEU E 1 3 ? 118.718 58.757 8.792 1.00 35.43 2 LEU E CA 1
ATOM 987 C C . LEU E 1 3 ? 119.883 59.243 7.939 1.00 34.31 2 LEU E C 1
ATOM 988 O O . LEU E 1 3 ? 119.691 59.656 6.789 1.00 34.98 2 LEU E O 1
ATOM 993 N N . ALA E 1 4 ? 121.101 59.201 8.485 1.00 36.88 3 ALA E N 1
ATOM 994 C CA . ALA E 1 4 ? 122.270 59.604 7.710 1.00 37.15 3 ALA E CA 1
ATOM 995 C C . ALA E 1 4 ? 122.512 58.659 6.540 1.00 37.14 3 ALA E C 1
ATOM 996 O O . ALA E 1 4 ? 122.928 59.095 5.460 1.00 36.12 3 ALA E O 1
ATOM 998 N N . ALA E 1 5 ? 122.262 57.362 6.734 1.00 35.59 4 ALA E N 1
ATOM 999 C CA . ALA E 1 5 ? 122.417 56.412 5.638 1.00 37.49 4 ALA E CA 1
ATOM 1000 C C . ALA E 1 5 ? 121.333 56.605 4.585 1.00 31.08 4 ALA E C 1
ATOM 1001 O O . ALA E 1 5 ? 121.594 56.465 3.385 1.00 34.50 4 ALA E O 1
ATOM 1003 N N . ILE E 1 6 ? 120.109 56.921 5.017 1.00 30.77 5 ILE E N 1
ATOM 1004 C CA . ILE E 1 6 ? 119.027 57.185 4.072 1.00 32.99 5 ILE E CA 1
ATOM 1005 C C . ILE E 1 6 ? 119.344 58.413 3.228 1.00 32.51 5 ILE E C 1
ATOM 1006 O O . ILE E 1 6 ? 119.094 58.435 2.016 1.00 29.89 5 ILE E O 1
ATOM 1011 N N . LYS E 1 7 ? 119.906 59.451 3.854 1.00 33.60 6 LYS E N 1
ATOM 1012 C CA . LYS E 1 7 ? 120.276 60.655 3.115 1.00 34.22 6 LYS E CA 1
ATOM 1013 C C . LYS E 1 7 ? 121.316 60.348 2.045 1.00 30.95 6 LYS E C 1
ATOM 1014 O O . LYS E 1 7 ? 121.272 60.913 0.946 1.00 34.33 6 LYS E O 1
ATOM 1020 N N . GLU E 1 8 ? 122.261 59.456 2.350 1.00 32.79 7 GLU E N 1
ATOM 1021 C CA . GLU E 1 8 ? 123.277 59.086 1.369 1.00 37.47 7 GLU E CA 1
ATOM 1022 C C . GLU E 1 8 ? 122.661 58.365 0.178 1.00 32.62 7 GLU E C 1
ATOM 1023 O O . GLU E 1 8 ? 123.033 58.626 -0.972 1.00 33.54 7 GLU E O 1
ATOM 1029 N N . GLU E 1 9 ? 121.729 57.444 0.435 1.00 28.50 8 GLU E N 1
ATOM 1030 C CA . GLU E 1 9 ? 121.050 56.755 -0.657 1.00 33.44 8 GLU E CA 1
ATOM 1031 C C . GLU E 1 9 ? 120.277 57.738 -1.526 1.00 28.38 8 GLU E C 1
ATOM 1032 O O . GLU E 1 9 ? 120.338 57.673 -2.758 1.00 34.52 8 GLU E O 1
ATOM 1038 N N . LEU E 1 10 ? 119.552 58.666 -0.896 1.00 34.72 9 LEU E N 1
ATOM 1039 C CA . LEU E 1 10 ? 118.747 59.621 -1.651 1.00 32.63 9 LEU E CA 1
ATOM 1040 C C . LEU E 1 10 ? 119.623 60.569 -2.460 1.00 31.32 9 LEU E C 1
ATOM 1041 O O . LEU E 1 10 ? 119.276 60.928 -3.592 1.00 30.48 9 LEU E O 1
ATOM 1046 N N . ALA E 1 11 ? 120.759 60.989 -1.898 1.00 32.36 10 ALA E N 1
ATOM 1047 C CA . ALA E 1 11 ? 121.669 61.856 -2.639 1.00 32.12 10 ALA E CA 1
ATOM 1048 C C . ALA E 1 11 ? 122.232 61.141 -3.860 1.00 32.15 10 ALA E C 1
ATOM 1049 O O . ALA E 1 11 ? 122.423 61.754 -4.917 1.00 28.94 10 ALA E O 1
ATOM 1051 N N . ALA E 1 12 ? 122.505 59.840 -3.734 1.00 30.00 11 ALA E N 1
ATOM 1052 C CA . ALA E 1 12 ? 122.964 59.067 -4.882 1.00 31.47 11 ALA E CA 1
ATOM 1053 C C . ALA E 1 12 ? 121.842 58.871 -5.893 1.00 32.78 11 ALA E C 1
ATOM 1054 O O . ALA E 1 12 ? 122.077 58.916 -7.106 1.00 35.71 11 ALA E O 1
ATOM 1056 N N . ILE E 1 13 ? 120.616 58.649 -5.411 1.00 29.94 12 ILE E N 1
ATOM 1057 C CA . ILE E 1 13 ? 119.471 58.510 -6.307 1.00 31.88 12 ILE E CA 1
ATOM 1058 C C . ILE E 1 13 ? 119.240 59.803 -7.081 1.00 32.35 12 ILE E C 1
ATOM 1059 O O . ILE E 1 13 ? 118.926 59.782 -8.278 1.00 30.44 12 ILE E O 1
ATOM 1064 N N . LYS E 1 14 ? 119.399 60.943 -6.415 1.00 29.25 13 LYS E N 1
ATOM 1065 C CA . LYS E 1 14 ? 119.251 62.244 -7.058 1.00 33.71 13 LYS E CA 1
ATOM 1066 C C . LYS E 1 14 ? 120.267 62.422 -8.181 1.00 30.40 13 LYS E C 1
ATOM 1067 O O . LYS E 1 14 ? 119.948 62.957 -9.243 1.00 34.40 13 LYS E O 1
ATOM 1100 N N . GLU E 1 16 ? 121.735 60.028 -9.902 1.00 32.79 15 GLU E N 1
ATOM 1101 C CA . GLU E 1 16 ? 121.388 59.117 -10.988 1.00 36.92 15 GLU E CA 1
ATOM 1102 C C . GLU E 1 16 ? 120.281 59.710 -11.851 1.00 34.49 15 GLU E C 1
ATOM 1103 O O . GLU E 1 16 ? 120.341 59.650 -13.079 1.00 36.12 15 GLU E O 1
ATOM 1109 N N . LEU E 1 17 ? 119.269 60.289 -11.198 1.00 31.20 16 LEU E N 1
ATOM 1110 C CA . LEU E 1 17 ? 118.167 60.899 -11.935 1.00 32.32 16 LEU E CA 1
ATOM 1111 C C . LEU E 1 17 ? 118.633 62.115 -12.722 1.00 35.96 16 LEU E C 1
ATOM 1112 O O . LEU E 1 17 ? 118.132 62.379 -13.821 1.00 30.00 16 LEU E O 1
ATOM 1117 N N . ALA E 1 18 ? 119.589 62.871 -12.176 1.00 34.20 17 ALA E N 1
ATOM 1118 C CA . ALA E 1 18 ? 120.127 64.011 -12.906 1.00 36.50 17 ALA E CA 1
ATOM 1119 C C . ALA E 1 18 ? 120.834 63.559 -14.176 1.00 37.48 17 ALA E C 1
ATOM 1120 O O . ALA E 1 18 ? 120.694 64.188 -15.230 1.00 32.63 17 ALA E O 1
ATOM 1122 N N . ALA E 1 19 ? 121.595 62.464 -14.096 1.00 34.64 18 ALA E N 1
ATOM 1123 C CA . ALA E 1 19 ? 122.246 61.931 -15.288 1.00 36.39 18 ALA E CA 1
ATOM 1124 C C . ALA E 1 19 ? 121.227 61.345 -16.258 1.00 37.28 18 ALA E C 1
ATOM 1125 O O . ALA E 1 19 ? 121.376 61.478 -17.478 1.00 38.33 18 ALA E O 1
ATOM 1127 N N . ILE E 1 20 ? 120.188 60.690 -15.734 1.00 35.69 19 ILE E N 1
ATOM 1128 C CA . ILE E 1 20 ? 119.138 60.144 -16.590 1.00 35.84 19 ILE E CA 1
ATOM 1129 C C . ILE E 1 20 ? 118.412 61.266 -17.322 1.00 37.36 19 ILE E C 1
ATOM 1130 O O . ILE E 1 20 ? 118.104 61.154 -18.516 1.00 34.58 19 ILE E O 1
ATOM 1135 N N . LYS E 1 21 ? 118.135 62.367 -16.620 1.00 33.88 20 LYS E N 1
ATOM 1136 C CA . LYS E 1 21 ? 117.471 63.504 -17.247 1.00 37.48 20 LYS E CA 1
ATOM 1137 C C . LYS E 1 21 ? 118.304 64.067 -18.392 1.00 38.09 20 LYS E C 1
ATOM 1138 O O . LYS E 1 21 ? 117.770 64.382 -19.461 1.00 35.58 20 LYS E O 1
ATOM 1144 N N . GLN E 1 22 ? 119.617 64.199 -18.186 1.00 38.08 21 GLN E N 1
ATOM 1145 C CA . GLN E 1 22 ? 120.472 64.767 -19.222 1.00 41.40 21 GLN E CA 1
ATOM 1146 C C . GLN E 1 22 ? 120.576 63.848 -20.433 1.00 41.75 21 GLN E C 1
ATOM 1147 O O . GLN E 1 22 ? 120.674 64.331 -21.567 1.00 39.22 21 GLN E O 1
ATOM 1153 N N . GLU E 1 23 ? 120.559 62.531 -20.215 1.00 40.82 22 GLU E N 1
ATOM 1154 C CA . GLU E 1 23 ? 120.578 61.595 -21.335 1.00 41.95 22 GLU E CA 1
ATOM 1155 C C . GLU E 1 23 ? 119.312 61.713 -22.172 1.00 40.16 22 GLU E C 1
ATOM 1156 O O . GLU E 1 23 ? 119.365 61.644 -23.406 1.00 40.76 22 GLU E O 1
ATOM 1162 N N . LEU E 1 24 ? 118.161 61.891 -21.517 1.00 36.12 23 LEU E N 1
ATOM 1163 C CA . LEU E 1 24 ? 116.904 62.037 -22.243 1.00 39.71 23 LEU E CA 1
ATOM 1164 C C . LEU E 1 24 ? 116.902 63.283 -23.119 1.00 37.56 23 LEU E C 1
ATOM 1165 O O . LEU E 1 24 ? 116.306 63.277 -24.201 1.00 37.96 23 LEU E O 1
ATOM 1170 N N . ALA E 1 25 ? 117.550 64.359 -22.667 1.00 38.84 24 ALA E N 1
ATOM 1171 C CA . ALA E 1 25 ? 117.641 65.561 -23.489 1.00 44.91 24 ALA E CA 1
ATOM 1172 C C . ALA E 1 25 ? 118.410 65.288 -24.775 1.00 40.15 24 ALA E C 1
ATOM 1173 O O . ALA E 1 25 ? 118.046 65.793 -25.844 1.00 40.99 24 ALA E O 1
ATOM 1175 N N . ALA E 1 26 ? 119.479 64.493 -24.693 1.00 39.52 25 ALA E N 1
ATOM 1176 C CA . ALA E 1 26 ? 120.225 64.131 -25.894 1.00 41.40 25 ALA E CA 1
ATOM 1177 C C . ALA E 1 26 ? 119.406 63.210 -26.790 1.00 40.51 25 ALA E C 1
ATOM 1178 O O . ALA E 1 26 ? 119.454 63.324 -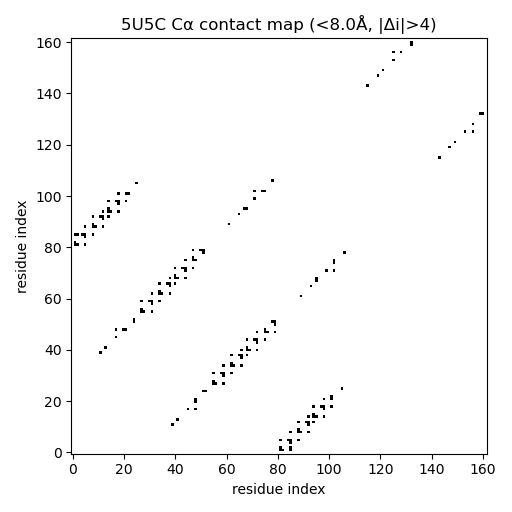28.020 1.00 40.79 25 ALA E O 1
ATOM 1180 N N . ILE E 1 27 ? 118.649 62.290 -26.186 1.00 36.78 26 ILE E N 1
ATOM 1181 C CA . ILE E 1 27 ? 117.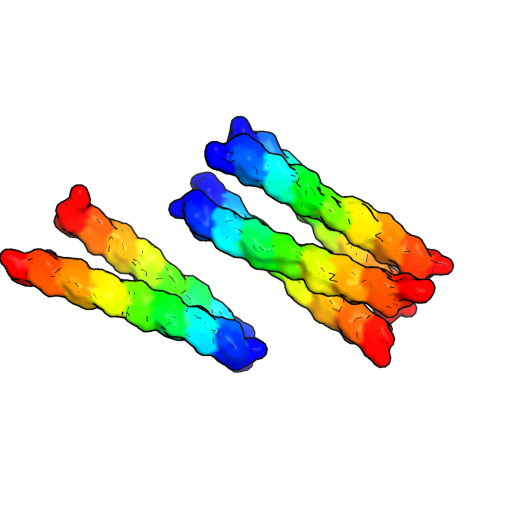789 61.395 -26.953 1.00 38.06 26 ILE E CA 1
ATOM 1182 C C . ILE E 1 27 ? 116.682 62.177 -27.648 1.00 40.74 26 ILE E C 1
ATOM 1183 O O . ILE E 1 27 ? 116.345 61.906 -28.807 1.00 38.33 26 ILE E O 1
ATOM 1188 N N . LYS E 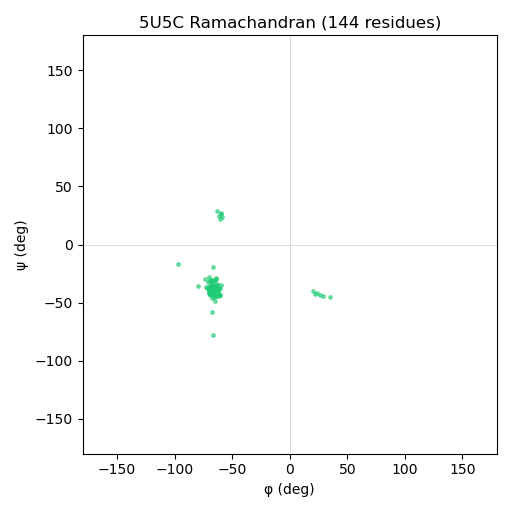1 28 ? 116.100 63.158 -26.954 1.00 38.25 27 LYS E N 1
ATOM 1189 C CA . LYS E 1 28 ? 115.005 63.928 -27.535 1.00 40.04 27 LYS E CA 1
ATOM 1190 C C . LYS E 1 28 ? 115.460 64.700 -28.767 1.00 40.90 27 LYS E C 1
ATOM 1191 O O . LYS E 1 28 ? 114.713 64.817 -29.745 1.00 42.54 27 LYS E O 1
ATOM 1197 N 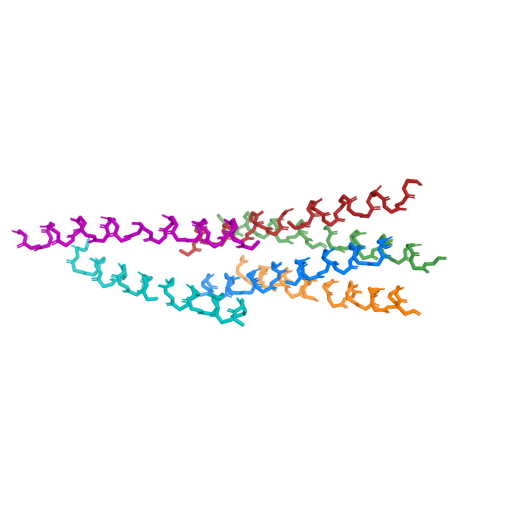N . GLN E 1 29 ? 116.681 65.227 -28.745 1.00 40.00 28 GLN E N 1
ATOM 1198 C CA . GLN E 1 29 ? 117.197 65.980 -29.885 1.00 43.94 28 GLN E CA 1
ATOM 1199 C C . GLN E 1 29 ? 117.740 65.049 -30.966 1.00 42.38 28 GLN E C 1
ATOM 1200 O O . GLN E 1 29 ? 117.844 65.430 -32.132 1.00 38.62 28 GLN E O 1
ATOM 1210 N N . GLU F 1 2 ? 108.513 50.189 9.873 1.00 41.21 1 GLU F N 1
ATOM 1211 C CA . GLU F 1 2 ? 108.689 51.303 8.944 1.00 41.44 1 GLU F CA 1
ATOM 1212 C C . GLU F 1 2 ? 110.120 51.449 8.426 1.00 38.74 1 GLU F C 1
ATOM 1213 O O . GLU F 1 2 ? 110.330 51.691 7.241 1.00 37.36 1 GLU F O 1
ATOM 1219 N N . LEU F 1 3 ? 111.102 51.299 9.310 1.00 37.35 2 LEU F N 1
ATOM 1220 C CA . LEU F 1 3 ? 112.499 51.384 8.896 1.00 38.73 2 LEU F CA 1
ATOM 1221 C C . LEU F 1 3 ? 112.871 50.235 7.967 1.00 39.50 2 LEU F C 1
ATOM 1222 O O . LEU F 1 3 ? 113.617 50.425 7.000 1.00 39.21 2 LEU F O 1
ATOM 1227 N N . ALA F 1 4 ? 112.361 49.033 8.245 1.00 37.32 3 ALA F N 1
ATOM 1228 C CA . ALA F 1 4 ? 112.617 47.898 7.364 1.00 37.86 3 ALA F CA 1
ATOM 1229 C C . ALA F 1 4 ? 111.959 48.097 6.004 1.00 37.14 3 ALA F C 1
ATOM 1230 O O . ALA F 1 4 ? 112.508 47.686 4.975 1.00 35.09 3 ALA F O 1
ATOM 1232 N N . ALA F 1 5 ? 110.782 48.725 5.982 1.00 34.82 4 ALA F N 1
ATOM 1233 C CA . ALA F 1 5 ? 110.101 48.988 4.719 1.00 38.61 4 ALA F CA 1
ATOM 1234 C C . ALA F 1 5 ? 110.845 50.028 3.891 1.00 35.64 4 ALA F C 1
ATOM 1235 O O . ALA F 1 5 ? 110.873 49.941 2.658 1.00 35.70 4 ALA F O 1
ATOM 1237 N N . ILE F 1 6 ? 111.451 51.020 4.549 1.00 31.40 5 ILE F N 1
ATOM 1238 C CA . ILE F 1 6 ? 112.223 52.031 3.830 1.00 35.64 5 ILE F CA 1
ATOM 1239 C C . ILE F 1 6 ? 113.398 51.391 3.100 1.00 34.63 5 ILE F C 1
ATOM 1240 O O . ILE F 1 6 ? 113.693 51.734 1.948 1.00 34.40 5 ILE F O 1
ATOM 1245 N N . LYS F 1 7 ? 114.079 50.467 3.759 1.00 32.32 6 LYS F N 1
ATOM 1246 C CA A LYS F 1 7 ? 115.197 49.786 3.128 0.68 36.02 6 LYS F CA 1
ATOM 1247 C CA B LYS F 1 7 ? 115.297 49.786 3.128 0.32 36.07 6 LYS F CA 1
ATOM 1248 C C . LYS F 1 7 ? 114.749 48.972 1.915 1.00 34.78 6 LYS F C 1
ATOM 1249 O O . LYS F 1 7 ? 115.428 48.947 0.894 1.00 34.61 6 LYS F O 1
ATOM 1260 N N . GLU F 1 8 ? 113.596 48.323 2.029 1.00 33.35 7 GLU F N 1
ATOM 1261 C CA . GLU F 1 8 ? 113.009 47.602 0.909 1.00 35.54 7 GLU F CA 1
ATOM 1262 C C . GLU F 1 8 ? 112.640 48.523 -0.252 1.00 37.24 7 GLU F C 1
ATOM 1263 O O . GLU F 1 8 ? 112.841 48.172 -1.410 1.00 32.21 7 GLU F O 1
ATOM 1269 N N . GLU F 1 9 ? 112.104 49.699 0.060 1.00 33.12 8 GLU F N 1
ATOM 1270 C CA . GLU F 1 9 ? 111.757 50.661 -0.981 1.00 34.85 8 GLU F CA 1
ATOM 1271 C C . GLU F 1 9 ? 113.000 51.162 -1.702 1.00 32.98 8 GLU F C 1
ATOM 1272 O O . GLU F 1 9 ? 113.001 51.290 -2.932 1.00 31.08 8 GLU F O 1
ATOM 1278 N N . LEU F 1 10 ? 114.071 51.445 -0.955 1.00 31.83 9 LEU F N 1
ATOM 1279 C CA . LEU F 1 10 ? 115.299 51.935 -1.573 1.00 32.32 9 LEU F CA 1
ATOM 1280 C C . LEU F 1 10 ? 115.938 50.877 -2.464 1.00 30.81 9 LEU F C 1
ATOM 1281 O O . LEU F 1 10 ? 116.448 51.197 -3.544 1.00 30.86 9 LEU F O 1
ATOM 1286 N N . ALA F 1 11 ? 115.915 49.613 -2.035 1.00 30.41 10 ALA F N 1
ATOM 1287 C CA . ALA F 1 11 ? 116.480 48.545 -2.856 1.00 33.05 10 ALA F CA 1
ATOM 1288 C C . ALA F 1 11 ? 115.704 48.377 -4.155 1.00 33.02 10 ALA F C 1
ATOM 1289 O O . ALA F 1 11 ? 116.292 48.105 -5.209 1.00 31.85 10 ALA F O 1
ATOM 1291 N N . ALA F 1 12 ? 114.381 48.538 -4.101 1.00 27.73 11 ALA F N 1
ATOM 1292 C CA . ALA F 1 12 ? 113.578 48.455 -5.316 1.00 34.96 11 ALA F CA 1
ATOM 1293 C C . ALA F 1 12 ? 113.826 49.653 -6.224 1.00 30.87 11 ALA F C 1
ATOM 1294 O O . ALA F 1 12 ? 113.859 49.510 -7.452 1.00 35.95 11 ALA F O 1
ATOM 1296 N N . ILE F 1 13 ? 114.002 50.840 -5.639 1.00 33.52 12 ILE F N 1
ATOM 1297 C CA . ILE F 1 13 ? 114.293 52.031 -6.432 1.00 33.73 12 ILE F CA 1
ATOM 1298 C C . ILE F 1 13 ? 115.615 51.875 -7.174 1.00 31.98 12 ILE F C 1
ATOM 1299 O O . ILE F 1 13 ? 115.724 52.223 -8.357 1.00 29.69 12 ILE F O 1
ATOM 1304 N N . LYS F 1 14 ? 116.634 51.347 -6.502 1.00 30.15 13 LYS F N 1
ATOM 1305 C CA . LYS F 1 14 ? 117.936 51.138 -7.130 1.00 35.36 13 LYS F CA 1
ATOM 1306 C C . LYS F 1 14 ? 117.822 50.141 -8.278 1.00 34.52 13 LYS F C 1
ATOM 1307 O O . LYS F 1 14 ? 118.529 50.246 -9.280 1.00 34.04 13 LYS F O 1
ATOM 1340 N N . GLU F 1 16 ? 115.092 49.660 -10.110 1.00 35.73 15 GLU F N 1
ATOM 1341 C CA . GLU F 1 16 ? 114.394 50.348 -11.189 1.00 33.06 15 GLU F CA 1
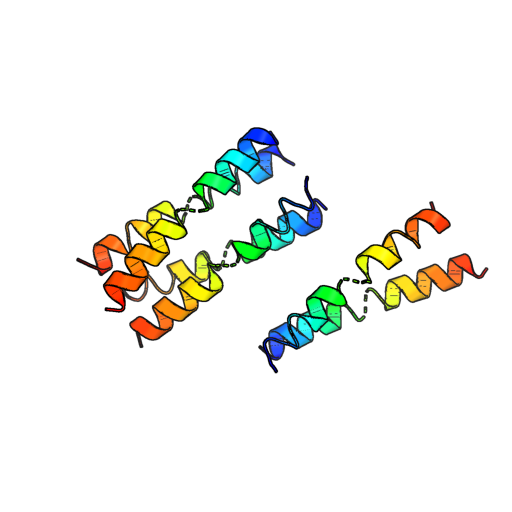ATOM 1342 C C . GLU F 1 16 ? 115.368 51.243 -11.947 1.00 34.21 15 GLU F C 1
ATOM 1343 O O . GLU F 1 16 ? 115.335 51.311 -13.175 1.00 30.46 15 GLU F O 1
ATOM 1349 N N . LEU F 1 17 ? 116.236 51.933 -11.202 1.00 29.93 16 LEU F N 1
ATOM 1350 C CA . LEU F 1 17 ? 117.220 52.806 -11.833 1.00 32.65 16 LEU F CA 1
ATOM 1351 C C . LEU F 1 17 ? 118.220 52.009 -12.662 1.00 33.66 16 LEU F C 1
ATOM 1352 O O . LEU F 1 17 ? 118.668 52.474 -13.717 1.00 33.76 16 LEU F O 1
ATOM 1357 N N . ALA F 1 18 ? 118.586 50.810 -12.201 1.00 32.24 17 ALA F N 1
ATOM 1358 C CA . ALA F 1 18 ? 119.494 49.967 -12.972 1.00 34.39 17 ALA F CA 1
ATOM 1359 C C . ALA F 1 18 ? 118.864 49.541 -14.292 1.00 33.46 17 ALA F C 1
ATOM 1360 O O . ALA F 1 18 ? 119.535 49.518 -15.331 1.00 34.16 17 ALA F O 1
ATOM 1362 N N . ALA F 1 19 ? 117.574 49.200 -14.270 1.00 32.17 18 ALA F N 1
ATOM 1363 C CA . ALA F 1 19 ? 116.883 48.829 -15.500 1.00 34.43 18 ALA F CA 1
ATOM 1364 C C . ALA F 1 19 ? 116.730 50.026 -16.430 1.00 32.90 18 ALA F C 1
ATOM 1365 O O . ALA F 1 19 ? 116.817 49.882 -17.655 1.00 34.81 18 ALA F O 1
ATOM 1367 N N . ILE F 1 20 ? 116.494 51.213 -15.868 1.00 31.33 19 ILE F N 1
ATOM 1368 C CA . ILE F 1 20 ? 116.386 52.419 -16.686 1.00 33.78 19 ILE F CA 1
ATOM 1369 C C . ILE F 1 20 ? 117.702 52.701 -17.399 1.00 31.30 19 ILE F C 1
ATOM 1370 O O . ILE F 1 20 ? 117.720 53.067 -18.581 1.00 36.85 19 ILE F O 1
ATOM 1375 N N . LYS F 1 21 ? 118.825 52.521 -16.699 1.00 33.06 20 LYS F N 1
ATOM 1376 C CA . LYS F 1 21 ? 120.124 52.792 -17.304 1.00 34.88 20 LYS F CA 1
ATOM 1377 C C . LYS F 1 21 ? 120.465 51.782 -18.394 1.00 36.30 20 LYS F C 1
ATOM 1378 O O . LYS F 1 21 ? 121.173 52.122 -19.348 1.00 35.85 20 LYS F O 1
ATOM 1384 N N . GLN F 1 22 ? 119.977 50.544 -18.275 1.00 33.00 21 GLN F N 1
ATOM 1385 C CA . GLN F 1 22 ? 120.125 49.590 -19.371 1.00 36.45 21 GLN F CA 1
ATOM 1386 C C . GLN F 1 22 ? 119.307 50.014 -20.582 1.00 35.27 21 GLN F C 1
ATOM 1387 O O . GLN F 1 22 ? 119.778 49.919 -21.721 1.00 36.06 21 GLN F O 1
ATOM 1393 N N . GLU F 1 23 ? 118.077 50.480 -20.357 1.00 36.21 22 GLU F N 1
ATOM 1394 C CA A GLU F 1 23 ? 117.248 50.944 -21.464 0.65 36.85 22 GLU F CA 1
ATOM 1395 C CA B GLU F 1 23 ? 117.249 50.943 -21.465 0.35 36.48 22 GLU F CA 1
ATOM 1396 C C . GLU F 1 23 ? 117.845 52.184 -22.119 1.00 36.17 22 GLU F C 1
ATOM 1397 O O . GLU F 1 23 ? 117.765 52.346 -23.341 1.00 37.04 22 GLU F O 1
ATOM 1408 N N . LEU F 1 24 ? 118.449 53.067 -21.321 1.00 37.98 23 LEU F N 1
ATOM 1409 C CA . LEU F 1 24 ? 119.059 54.269 -21.881 1.00 34.92 23 LEU F CA 1
ATOM 1410 C C . LEU F 1 24 ? 120.334 53.934 -22.643 1.00 38.77 23 LEU F C 1
ATOM 1411 O O . LEU F 1 24 ? 120.618 54.534 -23.687 1.00 35.18 23 LEU F O 1
ATOM 1416 N N . ALA F 1 25 ? 121.113 52.974 -22.138 1.00 36.04 24 ALA F N 1
ATOM 1417 C CA . ALA F 1 25 ? 122.316 52.543 -22.842 1.00 38.71 24 ALA F CA 1
ATOM 1418 C C . ALA F 1 25 ? 121.970 51.896 -24.176 1.00 40.07 24 ALA F C 1
ATOM 1419 O O . ALA F 1 25 ? 122.684 52.082 -25.169 1.00 41.84 24 ALA F O 1
ATOM 1421 N N . ALA F 1 26 ? 120.878 51.129 -24.218 1.00 35.94 25 ALA F N 1
ATOM 1422 C CA . ALA F 1 26 ? 120.470 50.492 -25.466 1.00 37.95 25 ALA F CA 1
ATOM 1423 C C . ALA F 1 26 ? 120.012 51.520 -26.493 1.00 41.87 25 ALA F C 1
ATOM 1424 O O . ALA F 1 26 ? 120.277 51.366 -27.691 1.00 45.30 25 ALA F O 1
ATOM 1426 N N . ILE F 1 27 ? 119.306 52.563 -26.054 1.00 42.39 26 ILE F N 1
ATOM 1427 C CA . ILE F 1 27 ? 118.901 53.616 -26.981 1.00 44.22 26 ILE F CA 1
ATOM 1428 C C . ILE F 1 27 ? 120.120 54.387 -27.475 1.00 47.04 26 ILE F C 1
ATOM 1429 O O . ILE F 1 27 ? 120.266 54.650 -28.674 1.00 47.46 26 ILE F O 1
ATOM 1434 N N . LYS F 1 28 ? 121.015 54.759 -26.556 1.00 46.14 27 LYS F N 1
ATOM 1435 C CA . LYS F 1 28 ? 122.212 55.506 -26.933 1.00 50.45 27 LYS F CA 1
ATOM 1436 C C . LYS F 1 28 ? 123.156 54.658 -27.776 1.00 52.53 27 LYS F C 1
ATOM 1437 O O . LYS F 1 28 ? 123.511 55.031 -28.901 1.00 53.21 27 LYS F O 1
ATOM 1443 N N . GLN F 1 29 ? 123.583 53.528 -27.223 1.00 54.95 28 GLN F N 1
ATOM 1444 C CA . GLN F 1 29 ? 124.714 52.784 -27.763 1.00 60.35 28 GLN F CA 1
ATOM 1445 C C . GLN F 1 29 ? 126.043 53.481 -27.473 1.00 61.37 28 GLN F C 1
ATOM 1446 O O . GLN F 1 29 ? 127.052 53.196 -28.115 1.00 66.33 28 GLN F O 1
#

Foldseek 3Di:
DVVVVVVVVVVVCCVVVVVVVVVVVVD/DVVVVVVVVVVVCVVVVVVVVVVVVVD/DVVVVVVVVVVVCCVVVVVVVVVVVVD/DVVVVVVVVVVVVCVVVVVVVVVVVPD/DVVVVVVVVVVVCCVVVVVVVVVVVVD/DVVVVVVVVVVVVCVVVVVVVVVVVVD

Sequence (162 aa):
ELAAIKEEELAAIKELAAIKQELAAIKQQELAAIKEELAAIKELAAIKQELAAIKQELAAIKEEELAAIKELAAIKQEELAAIKQELAAIKEELAAIKELAAIKQEELAAIKQQELAAIKEELAAIKELAAIKQELAAIKQELAAIKKEELAAIKELAAIKQEELAAIKQ

Secondary structure (DSSP, 8-state):
-HHHHHHHHHHH--HHHHHHHHHHHH-/-HHHHHHHHHHH--HHHHHHHHHHHH-/-HHHHHHHHHHH--HHHHHHHHHHHH-/-HHHHHHHHHHH--HHHHHHHHHHHH-/-HHHHHHHHHHH--HHHHHHHHHHHH-/-HHHHHHHHHHH--HHHHHHHHHHHH-

B-factor: mean 41.9, std 9.6, range [27.58, 76.96]